Protein AF-A0A8T5B180-F1 (afdb_monomer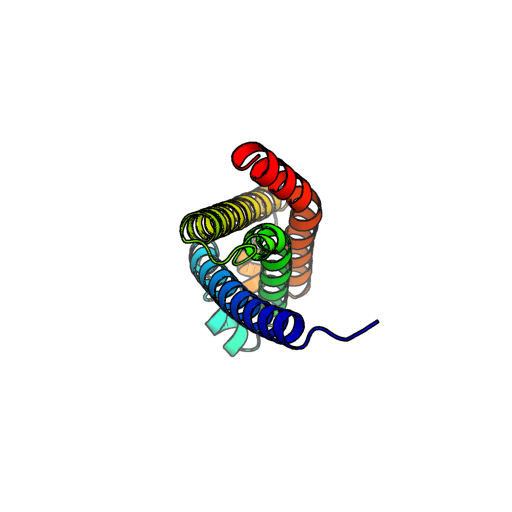)

pLDDT: mean 90.75, std 5.98, range [61.5, 98.25]

Foldseek 3Di:
DDDDVVVVVLVVVLVVVLVVLLVVLLVVLVVLVCVVLPPDPLVVCVVVVLVLSVLLSVLLSLLLSLQLVLLSVQAPPDPDPVSNVLSVVLNVLSSVVSNVLLSVQVVVVCVVPVVDPLSVCSSVSNNVSSNVNSVSSNVSSVVCNVVSNVVSVVVPD

Secondary structure (DSSP, 8-state):
----HHHHHHHHHHHHHHHHHHHHHHHHHHHHHHHHSSS--HHHHHHTT-HHHHHHHHHHHHHHHHHHHHHHHTTTSS-SHHHHHHHHHHHHHHHHHHHHHHHHHHHHHHHH-TTS-HHHHHHTT-HHHHHHHHHHHHHHHHHHHHHHHHHHHHH--

Radius of gyration: 18.17 Å; Cα contacts (8 Å, |Δi|>4): 159; chains: 1; bounding box: 39×32×64 Å

Structure (mmCIF, N/CA/C/O backbone):
data_AF-A0A8T5B180-F1
#
_entry.id   AF-A0A8T5B180-F1
#
loop_
_atom_site.group_PDB
_atom_site.id
_atom_site.type_symbol
_atom_site.label_atom_id
_atom_site.label_alt_id
_atom_site.label_comp_id
_atom_site.label_asym_id
_atom_site.label_entity_id
_atom_site.label_seq_id
_atom_site.pdbx_PDB_ins_code
_atom_site.Cartn_x
_atom_site.Cartn_y
_atom_site.Cartn_z
_atom_site.occupancy
_atom_site.B_iso_or_equiv
_atom_site.auth_seq_id
_atom_site.auth_comp_id
_atom_site.auth_asym_id
_atom_site.auth_atom_id
_atom_site.pdbx_PDB_model_num
ATOM 1 N N . MET A 1 1 ? -1.491 4.589 -40.288 1.00 61.50 1 MET A N 1
ATOM 2 C CA . MET A 1 1 ? -0.601 4.442 -39.117 1.00 61.50 1 MET A CA 1
ATOM 3 C C . MET A 1 1 ? -0.318 2.953 -38.971 1.00 61.50 1 MET A C 1
ATOM 5 O O . MET A 1 1 ? -1.248 2.214 -38.682 1.00 61.50 1 MET A O 1
ATOM 9 N N . ALA A 1 2 ? 0.879 2.482 -39.327 1.00 70.69 2 ALA A N 1
ATOM 10 C CA . ALA A 1 2 ? 1.189 1.054 -39.236 1.00 70.69 2 ALA A CA 1
ATOM 11 C C . ALA A 1 2 ? 1.343 0.667 -37.760 1.00 70.69 2 ALA A C 1
ATOM 13 O O . ALA A 1 2 ? 2.095 1.305 -37.024 1.00 70.69 2 ALA A O 1
ATOM 14 N N . VAL A 1 3 ? 0.601 -0.347 -37.324 1.00 75.38 3 VAL A N 1
ATOM 15 C CA . VAL A 1 3 ? 0.683 -0.866 -35.960 1.00 75.38 3 VAL A CA 1
ATOM 16 C C . VAL A 1 3 ? 2.033 -1.559 -35.779 1.00 75.38 3 VAL A C 1
ATOM 18 O O . VAL A 1 3 ? 2.343 -2.518 -36.484 1.00 75.38 3 VAL A O 1
ATOM 21 N N . ASN A 1 4 ? 2.845 -1.085 -34.833 1.00 89.75 4 ASN A N 1
ATOM 22 C CA . ASN A 1 4 ? 4.127 -1.710 -34.525 1.00 89.75 4 ASN A CA 1
ATOM 23 C C . ASN A 1 4 ? 3.913 -2.895 -33.570 1.00 89.75 4 ASN A C 1
ATOM 25 O O . ASN A 1 4 ? 3.872 -2.737 -32.349 1.00 89.75 4 ASN A O 1
ATOM 29 N N . VAL A 1 5 ? 3.771 -4.087 -34.150 1.00 89.75 5 VAL A N 1
ATOM 30 C CA . VAL A 1 5 ? 3.530 -5.350 -33.433 1.00 89.75 5 VAL A CA 1
ATOM 31 C C . VAL A 1 5 ? 4.598 -5.623 -32.364 1.00 89.75 5 VAL A C 1
ATOM 33 O O . VAL A 1 5 ? 4.272 -6.134 -31.295 1.00 89.75 5 VAL A O 1
ATOM 36 N N . ALA A 1 6 ? 5.853 -5.220 -32.592 1.00 87.06 6 ALA A N 1
ATOM 37 C CA . ALA A 1 6 ? 6.931 -5.402 -31.620 1.00 87.06 6 ALA A CA 1
ATOM 38 C C . ALA A 1 6 ? 6.752 -4.518 -30.374 1.00 87.06 6 ALA A C 1
ATOM 40 O O . ALA A 1 6 ? 6.945 -4.988 -29.253 1.00 87.06 6 ALA A O 1
ATOM 41 N N . LEU A 1 7 ? 6.323 -3.260 -30.544 1.00 87.62 7 LEU A N 1
ATOM 42 C CA . LEU A 1 7 ? 6.026 -2.371 -29.413 1.00 87.62 7 LEU A CA 1
ATOM 43 C C . LEU A 1 7 ? 4.824 -2.861 -28.601 1.00 87.62 7 LEU A C 1
ATOM 45 O O . LEU A 1 7 ? 4.846 -2.787 -27.374 1.00 87.62 7 LEU A O 1
ATOM 49 N N . ILE A 1 8 ? 3.807 -3.407 -29.273 1.00 89.50 8 ILE A N 1
ATOM 50 C CA . ILE A 1 8 ? 2.666 -4.038 -28.600 1.00 89.50 8 ILE A CA 1
ATOM 51 C C . ILE A 1 8 ? 3.134 -5.240 -27.779 1.00 89.50 8 ILE A C 1
ATOM 53 O O . ILE A 1 8 ? 2.811 -5.328 -26.597 1.00 89.50 8 ILE A O 1
ATOM 57 N N . GLY A 1 9 ? 3.939 -6.130 -28.369 1.00 90.25 9 GLY A N 1
ATOM 58 C CA . GLY A 1 9 ? 4.500 -7.280 -27.657 1.00 90.25 9 GLY A CA 1
ATOM 59 C C . GLY A 1 9 ? 5.280 -6.864 -26.408 1.00 90.25 9 GLY A C 1
ATOM 60 O O . GLY A 1 9 ? 5.073 -7.419 -25.330 1.00 90.25 9 GLY A O 1
ATOM 61 N N . LEU A 1 10 ? 6.106 -5.820 -26.516 1.00 89.06 10 LEU A N 1
ATOM 62 C CA . LEU A 1 10 ? 6.856 -5.281 -25.382 1.00 89.06 10 LEU A CA 1
ATOM 63 C C . LEU A 1 10 ? 5.948 -4.719 -24.280 1.00 89.06 10 LEU A C 1
ATOM 65 O O . LEU A 1 10 ? 6.221 -4.917 -23.096 1.00 89.06 10 LEU A O 1
ATOM 69 N N . ALA A 1 11 ? 4.868 -4.031 -24.658 1.00 89.25 11 ALA A N 1
ATOM 70 C CA . ALA A 1 11 ? 3.890 -3.501 -23.714 1.00 89.25 11 ALA A CA 1
ATOM 71 C C . ALA A 1 11 ? 3.177 -4.624 -22.942 1.00 89.25 11 ALA A C 1
ATOM 73 O O . ALA A 1 11 ? 3.019 -4.512 -21.727 1.00 89.25 11 ALA A O 1
ATOM 74 N N . PHE A 1 12 ? 2.827 -5.732 -23.605 1.00 91.94 12 PHE A N 1
ATOM 75 C CA . PHE A 1 12 ? 2.262 -6.909 -22.935 1.00 91.94 12 PHE A CA 1
ATOM 76 C C . PHE A 1 12 ? 3.233 -7.527 -21.927 1.00 91.94 12 PHE A C 1
ATOM 78 O O . PHE A 1 12 ? 2.838 -7.819 -20.800 1.00 91.94 12 PHE A O 1
ATOM 85 N N . VAL A 1 13 ? 4.509 -7.679 -22.293 1.00 91.50 13 VAL A N 1
ATOM 86 C CA . VAL A 1 13 ? 5.526 -8.204 -21.368 1.00 91.50 13 VAL A CA 1
ATOM 87 C C . VAL A 1 13 ? 5.667 -7.293 -20.146 1.00 91.50 13 VAL A C 1
ATOM 89 O O . VAL A 1 13 ? 5.668 -7.776 -19.015 1.00 91.50 13 VAL A O 1
ATOM 92 N N . ARG A 1 14 ? 5.723 -5.971 -20.351 1.00 90.31 14 ARG A N 1
ATOM 93 C CA . ARG A 1 14 ? 5.780 -4.990 -19.255 1.00 90.31 14 ARG A CA 1
ATOM 94 C C . ARG A 1 14 ? 4.562 -5.064 -18.344 1.00 90.31 14 ARG A C 1
ATOM 96 O O . ARG A 1 14 ? 4.725 -5.021 -17.131 1.00 90.31 14 ARG A O 1
ATOM 103 N N . LEU A 1 15 ? 3.365 -5.208 -18.910 1.00 90.75 15 LEU A N 1
ATOM 104 C CA . LEU A 1 15 ? 2.131 -5.349 -18.140 1.00 90.75 15 LEU A CA 1
ATOM 105 C C . LEU A 1 15 ? 2.168 -6.596 -17.249 1.00 90.75 15 LEU A C 1
ATOM 107 O O . LEU A 1 15 ? 1.875 -6.502 -16.061 1.00 90.75 15 LEU A O 1
ATOM 111 N N . ILE A 1 16 ? 2.573 -7.745 -17.801 1.00 93.50 16 ILE A N 1
ATOM 112 C CA . ILE A 1 16 ? 2.687 -9.000 -17.043 1.00 93.50 16 ILE A CA 1
ATOM 113 C C . ILE A 1 16 ? 3.681 -8.839 -15.891 1.00 93.50 16 ILE A C 1
ATOM 115 O O . ILE A 1 16 ? 3.365 -9.187 -14.756 1.00 93.50 16 ILE A O 1
ATOM 119 N N . LEU A 1 17 ? 4.858 -8.266 -16.159 1.00 91.69 17 LEU A N 1
ATOM 120 C CA . LEU A 1 17 ? 5.855 -8.005 -15.120 1.00 91.69 17 LEU A CA 1
ATOM 121 C C . LEU A 1 17 ? 5.310 -7.051 -14.051 1.00 91.69 17 LEU A C 1
ATOM 123 O O . LEU A 1 17 ? 5.440 -7.333 -12.863 1.00 91.69 17 LEU A O 1
ATOM 127 N N . GLY A 1 18 ? 4.640 -5.970 -14.454 1.00 90.94 18 GLY A N 1
ATOM 128 C CA . GLY A 1 18 ? 3.998 -5.031 -13.537 1.00 90.94 18 GLY A CA 1
ATOM 129 C C . GLY A 1 18 ? 2.988 -5.710 -12.611 1.00 90.94 18 GLY A C 1
ATOM 130 O O . GLY A 1 18 ? 3.012 -5.469 -11.407 1.00 90.94 18 GLY A O 1
ATOM 131 N N . ILE A 1 19 ? 2.161 -6.619 -13.140 1.00 92.00 19 ILE A N 1
ATOM 132 C CA . ILE A 1 19 ? 1.217 -7.418 -12.342 1.00 92.00 19 ILE A CA 1
ATOM 133 C C . ILE A 1 19 ? 1.966 -8.302 -11.337 1.00 92.00 19 ILE A C 1
ATOM 135 O O . ILE A 1 19 ? 1.612 -8.316 -10.160 1.00 92.00 19 ILE A O 1
ATOM 139 N N . VAL A 1 20 ? 3.017 -9.007 -11.770 1.00 94.56 20 VAL A N 1
ATOM 140 C CA . VAL A 1 20 ? 3.820 -9.873 -10.888 1.00 94.56 20 VAL A CA 1
ATOM 141 C C . VAL A 1 20 ? 4.410 -9.072 -9.725 1.00 94.56 20 VAL A C 1
ATOM 143 O O . VAL A 1 20 ? 4.279 -9.480 -8.570 1.00 94.56 20 VAL A O 1
ATOM 146 N N . PHE A 1 21 ? 5.004 -7.908 -10.002 1.00 93.81 21 PHE A N 1
ATOM 147 C CA . PHE A 1 21 ? 5.583 -7.064 -8.957 1.00 93.81 21 PHE A CA 1
ATOM 148 C C . PHE A 1 21 ? 4.529 -6.400 -8.072 1.00 93.81 21 PHE A C 1
ATOM 150 O O . PHE A 1 21 ? 4.758 -6.290 -6.871 1.00 93.81 21 PHE A O 1
ATOM 157 N N . ALA A 1 22 ? 3.362 -6.032 -8.609 1.00 92.44 22 ALA A N 1
ATOM 158 C CA . ALA A 1 22 ? 2.244 -5.537 -7.808 1.00 92.44 22 ALA A CA 1
ATOM 159 C C . ALA A 1 22 ? 1.757 -6.590 -6.805 1.00 92.44 22 ALA A C 1
ATOM 161 O O . ALA A 1 22 ? 1.618 -6.298 -5.619 1.00 92.44 22 ALA A O 1
ATOM 162 N N . VAL A 1 23 ? 1.551 -7.830 -7.256 1.00 94.56 23 VAL A N 1
ATOM 163 C CA . VAL A 1 23 ? 1.120 -8.935 -6.387 1.00 94.56 23 VAL A CA 1
ATOM 164 C C . VAL A 1 23 ? 2.183 -9.244 -5.332 1.00 94.56 23 VAL A C 1
ATOM 166 O O . VAL A 1 23 ? 1.853 -9.373 -4.153 1.00 94.56 23 VAL A O 1
ATOM 169 N N . ALA A 1 24 ? 3.460 -9.299 -5.721 1.00 94.31 24 ALA A N 1
ATOM 170 C CA . ALA A 1 24 ? 4.561 -9.510 -4.784 1.00 94.31 24 ALA A CA 1
ATOM 171 C C . ALA A 1 24 ? 4.632 -8.398 -3.724 1.00 94.31 24 ALA A C 1
ATOM 173 O O . ALA A 1 24 ? 4.770 -8.674 -2.533 1.00 94.31 24 ALA A O 1
ATOM 174 N N . ALA A 1 25 ? 4.480 -7.143 -4.142 1.00 93.12 25 ALA A N 1
ATOM 175 C CA . ALA A 1 25 ? 4.471 -5.982 -3.266 1.00 93.12 25 ALA A CA 1
ATOM 176 C C . ALA A 1 25 ? 3.297 -6.011 -2.271 1.00 93.12 25 ALA A C 1
ATOM 178 O O . ALA A 1 25 ? 3.502 -5.786 -1.079 1.00 93.12 25 ALA A O 1
ATOM 179 N N . LEU A 1 26 ? 2.086 -6.354 -2.725 1.00 93.56 26 LEU A N 1
ATOM 180 C CA . LEU A 1 26 ? 0.918 -6.512 -1.851 1.00 93.56 26 LEU A CA 1
ATOM 181 C C . LEU A 1 26 ? 1.092 -7.665 -0.856 1.00 93.56 26 LEU A C 1
ATOM 183 O O . LEU A 1 26 ? 0.725 -7.526 0.311 1.00 93.56 26 LEU A O 1
ATOM 187 N N . TYR A 1 27 ? 1.703 -8.774 -1.279 1.00 92.50 27 TYR A N 1
ATOM 188 C CA . TYR A 1 27 ? 2.028 -9.883 -0.385 1.00 92.50 27 TYR A CA 1
ATOM 189 C C . TYR A 1 27 ? 3.017 -9.456 0.707 1.00 92.50 27 TYR A C 1
ATOM 191 O O . TYR A 1 27 ? 2.765 -9.685 1.892 1.00 92.50 27 TYR A O 1
ATOM 199 N N . ILE A 1 28 ? 4.101 -8.765 0.334 1.00 91.81 28 ILE A N 1
ATOM 200 C CA . ILE A 1 28 ? 5.073 -8.216 1.289 1.00 91.81 28 ILE A CA 1
ATOM 201 C C . ILE A 1 28 ? 4.374 -7.265 2.263 1.00 91.81 28 ILE A C 1
ATOM 203 O O . ILE A 1 28 ? 4.535 -7.406 3.475 1.00 91.81 28 ILE A O 1
ATOM 207 N N . ALA A 1 29 ? 3.550 -6.347 1.755 1.00 88.56 29 ALA A N 1
ATOM 208 C CA . ALA A 1 29 ? 2.807 -5.411 2.588 1.00 88.56 29 ALA A CA 1
ATOM 209 C C . ALA A 1 29 ? 1.879 -6.128 3.579 1.00 88.56 29 ALA A C 1
ATOM 211 O O . ALA A 1 29 ? 1.860 -5.769 4.754 1.00 88.56 29 ALA A O 1
ATOM 212 N N . SER A 1 30 ? 1.186 -7.190 3.148 1.00 88.44 30 SER A N 1
ATOM 213 C CA . SER A 1 30 ? 0.349 -8.012 4.033 1.00 88.44 30 SER A CA 1
ATOM 214 C C . SER A 1 30 ? 1.154 -8.671 5.160 1.00 88.44 30 SER A C 1
ATOM 216 O O . SER A 1 30 ? 0.720 -8.684 6.309 1.00 88.44 30 SER A O 1
ATOM 218 N N . SER A 1 31 ? 2.360 -9.165 4.861 1.00 86.62 31 SER A N 1
ATOM 219 C CA . SER A 1 31 ? 3.213 -9.838 5.843 1.00 86.62 31 SER A CA 1
ATOM 220 C C . SER A 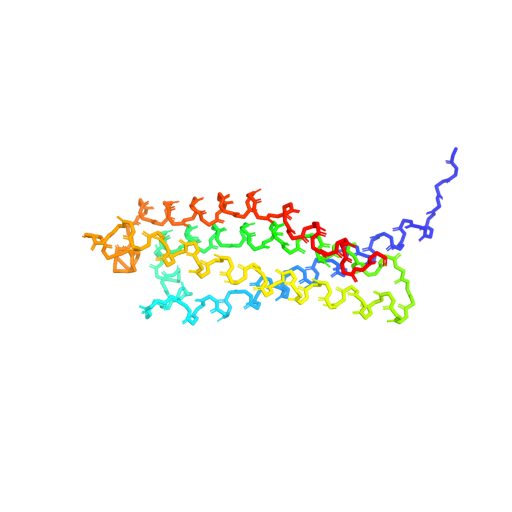1 31 ? 3.783 -8.860 6.868 1.00 86.62 31 SER A C 1
ATOM 222 O O . SER A 1 31 ? 3.851 -9.172 8.058 1.00 86.62 31 SER A O 1
ATOM 224 N N . VAL A 1 32 ? 4.167 -7.660 6.426 1.00 83.94 32 VAL A N 1
ATOM 225 C CA . VAL A 1 32 ? 4.625 -6.608 7.337 1.00 83.94 32 VAL A CA 1
ATOM 226 C C . VAL A 1 32 ? 3.458 -6.088 8.178 1.00 83.94 32 VAL A C 1
ATOM 228 O O . VAL A 1 32 ? 3.627 -5.906 9.382 1.00 83.94 32 VAL A O 1
ATOM 231 N N . LEU A 1 33 ? 2.271 -5.904 7.590 1.00 79.50 33 LEU A N 1
ATOM 232 C CA . LEU A 1 33 ? 1.084 -5.463 8.323 1.00 79.50 33 LEU A CA 1
ATOM 233 C C . LEU A 1 33 ? 0.678 -6.463 9.409 1.00 79.50 33 LEU A C 1
ATOM 235 O O . LEU A 1 33 ? 0.380 -6.028 10.514 1.00 79.50 33 LEU A O 1
ATOM 239 N N . GLY A 1 34 ? 0.768 -7.770 9.150 1.00 79.38 34 GLY A N 1
ATOM 240 C CA . GLY A 1 34 ? 0.496 -8.802 10.157 1.00 79.38 34 GLY A CA 1
ATOM 241 C C . GLY A 1 34 ? 1.384 -8.707 11.409 1.00 79.38 34 GLY A C 1
ATOM 242 O O . GLY A 1 34 ? 1.054 -9.250 12.457 1.00 79.38 34 GLY A O 1
ATOM 243 N N . ARG A 1 35 ? 2.524 -8.000 11.336 1.00 78.50 35 ARG A N 1
ATOM 244 C CA . ARG A 1 35 ? 3.361 -7.684 12.510 1.00 78.50 35 ARG A CA 1
ATOM 245 C C . ARG A 1 35 ? 2.916 -6.416 13.240 1.00 78.50 35 ARG A C 1
ATOM 247 O O . ARG A 1 35 ? 3.296 -6.211 14.389 1.00 78.50 35 ARG A O 1
ATOM 254 N N . LEU A 1 36 ? 2.170 -5.547 12.563 1.00 72.50 36 LEU A N 1
ATOM 255 C CA . LEU A 1 36 ? 1.617 -4.304 13.102 1.00 72.50 36 LEU A CA 1
ATOM 256 C C . LEU A 1 36 ? 0.229 -4.512 13.717 1.00 72.50 36 LEU A C 1
ATOM 258 O O . LEU A 1 36 ? -0.125 -3.801 14.660 1.00 72.50 36 LEU A O 1
ATOM 262 N N . THR A 1 37 ? -0.549 -5.470 13.209 1.00 74.44 37 THR A N 1
ATOM 263 C CA . THR A 1 37 ? -1.842 -5.845 13.780 1.00 74.44 37 THR A CA 1
ATOM 264 C C . THR A 1 37 ? -1.608 -6.481 15.152 1.00 74.44 37 THR A C 1
ATOM 266 O O . THR A 1 37 ? -0.943 -7.504 15.300 1.00 74.44 37 THR A O 1
ATOM 269 N N . LYS A 1 38 ? -2.080 -5.810 16.213 1.00 74.12 38 LYS A N 1
ATOM 270 C CA . LYS A 1 38 ? -1.753 -6.121 17.619 1.00 74.12 38 LYS A CA 1
ATOM 271 C C . LYS A 1 38 ? -2.407 -7.428 18.091 1.00 74.12 38 LYS A C 1
ATO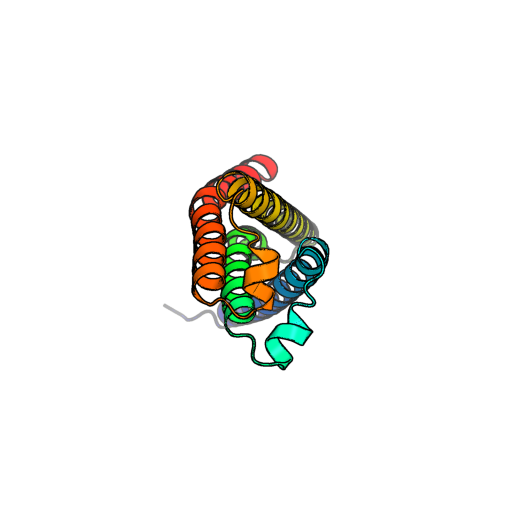M 273 O O . LYS A 1 38 ? -3.372 -7.429 18.853 1.00 74.12 38 LYS A O 1
ATOM 278 N N . GLY A 1 39 ? -1.877 -8.559 17.633 1.00 73.25 39 GLY A N 1
ATOM 279 C CA . GLY A 1 39 ? -2.340 -9.897 17.992 1.00 73.25 39 GLY A CA 1
ATOM 280 C C . GLY A 1 39 ? -3.628 -10.326 17.288 1.00 73.25 39 GLY A C 1
ATOM 281 O O . GLY A 1 39 ? -4.344 -11.161 17.841 1.00 73.25 39 GLY A O 1
ATOM 282 N N . ILE A 1 40 ? -3.957 -9.740 16.131 1.00 83.62 40 ILE A N 1
ATOM 283 C CA . ILE A 1 40 ? -4.968 -10.283 15.212 1.00 83.62 40 ILE A CA 1
ATOM 284 C C . ILE A 1 40 ? -4.238 -11.176 14.210 1.00 83.62 40 ILE A C 1
ATOM 286 O O . ILE A 1 40 ? -3.265 -10.746 13.604 1.00 83.62 40 ILE A O 1
ATOM 290 N N . ASP A 1 41 ? -4.704 -12.411 14.041 1.00 89.62 41 ASP A N 1
ATOM 291 C CA . ASP A 1 41 ? -4.331 -13.208 12.874 1.00 89.62 41 ASP A CA 1
ATOM 292 C C . ASP A 1 41 ? -5.320 -12.877 11.754 1.00 89.62 41 ASP A C 1
ATOM 294 O O . ASP A 1 41 ? -6.434 -13.408 11.717 1.00 89.62 41 ASP A O 1
ATOM 298 N N . ASP A 1 42 ? -4.928 -11.937 10.893 1.00 91.19 42 ASP A N 1
ATOM 299 C CA . ASP A 1 42 ? -5.808 -11.345 9.883 1.00 91.19 42 ASP A CA 1
ATOM 300 C C . ASP A 1 42 ? -6.397 -12.411 8.946 1.00 91.19 42 ASP A C 1
ATOM 302 O O . ASP A 1 42 ? -7.594 -12.409 8.652 1.00 91.19 42 ASP A O 1
ATOM 306 N N . TRP A 1 43 ? -5.575 -13.374 8.521 1.00 91.62 43 TRP A N 1
ATOM 307 C CA . TRP A 1 43 ? -6.004 -14.437 7.614 1.00 91.62 43 TRP A CA 1
ATOM 308 C C . TRP A 1 43 ? -6.882 -15.470 8.316 1.00 91.62 43 TRP A C 1
ATOM 310 O O . TRP A 1 43 ? -7.861 -15.932 7.726 1.00 91.62 43 TRP A O 1
ATOM 320 N N . ALA A 1 44 ? -6.592 -15.805 9.576 1.00 93.44 44 ALA A N 1
ATOM 321 C CA . ALA A 1 44 ? -7.444 -16.709 10.341 1.00 93.44 44 ALA A CA 1
ATOM 322 C C . ALA A 1 44 ? -8.808 -16.080 10.675 1.00 93.44 44 ALA A C 1
ATOM 324 O O . ALA A 1 44 ? -9.820 -16.780 10.649 1.00 93.44 44 ALA A O 1
ATOM 325 N N . GLU A 1 45 ? -8.861 -14.778 10.968 1.00 94.88 45 GLU A N 1
ATOM 326 C CA . GLU A 1 45 ? -10.115 -14.035 11.158 1.00 94.88 45 GLU A CA 1
ATOM 327 C C . GLU A 1 45 ? -10.958 -14.014 9.878 1.00 94.88 45 GLU A C 1
ATOM 329 O O . GLU A 1 45 ? -12.144 -14.350 9.912 1.00 94.88 45 GLU A O 1
ATOM 334 N N . ILE A 1 46 ? -10.347 -13.701 8.730 1.00 95.69 46 ILE A N 1
ATOM 335 C CA . ILE A 1 46 ? -11.034 -13.739 7.430 1.00 95.69 46 ILE A CA 1
ATOM 336 C C . ILE A 1 46 ? -11.550 -15.154 7.137 1.00 95.69 46 ILE A C 1
ATOM 338 O O . ILE A 1 46 ? -12.701 -15.314 6.734 1.00 95.69 46 ILE A O 1
ATOM 342 N N . GLY A 1 47 ? -10.746 -16.189 7.407 1.00 96.19 47 GLY A N 1
ATOM 343 C CA . GLY A 1 47 ? -11.145 -17.592 7.254 1.00 96.19 47 GLY A CA 1
ATOM 344 C C . GLY A 1 47 ? -12.320 -18.011 8.149 1.00 96.19 47 GLY A C 1
ATOM 345 O O . GLY A 1 47 ? -13.083 -18.898 7.775 1.00 96.19 47 GLY A O 1
ATOM 346 N N . ARG A 1 48 ? -12.512 -17.348 9.299 1.00 96.44 48 ARG A N 1
ATOM 347 C CA . ARG A 1 48 ? -13.679 -17.52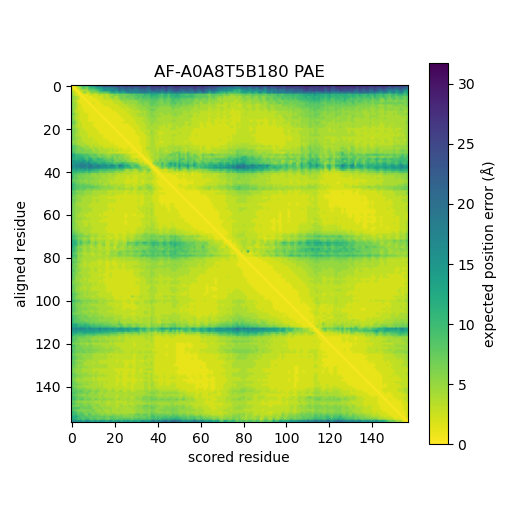3 10.185 1.00 96.44 48 ARG A CA 1
ATOM 348 C C . ARG A 1 48 ? -14.902 -16.693 9.776 1.00 96.44 48 ARG A C 1
ATOM 350 O O . ARG A 1 48 ? -15.927 -16.769 10.446 1.00 96.44 48 ARG A O 1
ATOM 357 N N . GLY A 1 49 ? -14.818 -15.918 8.696 1.00 96.88 49 GLY A N 1
ATOM 358 C CA . GLY A 1 49 ? -15.913 -15.076 8.214 1.00 96.88 49 GLY A CA 1
ATOM 359 C C . GLY A 1 49 ? -15.979 -13.694 8.869 1.00 96.88 49 GLY A C 1
ATOM 360 O O . GLY A 1 49 ? -17.023 -13.046 8.817 1.00 96.88 49 GLY A O 1
ATOM 361 N N . ASN A 1 50 ? -14.891 -13.215 9.477 1.00 97.94 50 ASN A N 1
ATOM 362 C CA . ASN A 1 50 ? -14.843 -11.869 10.039 1.00 97.94 50 ASN A CA 1
ATOM 363 C C . ASN A 1 50 ? -14.801 -10.805 8.923 1.00 97.94 50 ASN A C 1
ATOM 365 O O . ASN A 1 50 ? -13.747 -10.454 8.386 1.00 97.94 50 ASN A O 1
ATOM 369 N N . ILE A 1 51 ? -15.977 -10.268 8.592 1.00 98.12 51 ILE A N 1
ATOM 370 C CA . ILE A 1 51 ? -16.162 -9.254 7.544 1.00 98.12 51 ILE A CA 1
ATOM 371 C C . ILE A 1 51 ? -15.419 -7.953 7.881 1.00 98.12 51 ILE A C 1
ATOM 373 O O . ILE A 1 51 ? -14.903 -7.289 6.983 1.00 98.12 51 ILE A O 1
ATOM 377 N N . ALA A 1 52 ? -15.332 -7.585 9.161 1.00 97.75 52 ALA A N 1
ATOM 378 C CA . ALA A 1 52 ? -14.675 -6.351 9.581 1.00 97.75 52 ALA A CA 1
ATOM 379 C C . ALA A 1 52 ? -13.176 -6.363 9.253 1.00 97.75 52 ALA A C 1
ATOM 381 O O . ALA A 1 52 ? -12.665 -5.408 8.666 1.00 97.75 52 ALA A O 1
ATOM 382 N N . VAL A 1 53 ? -12.496 -7.474 9.559 1.00 96.19 53 VAL A N 1
ATOM 383 C CA . VAL A 1 53 ? -11.079 -7.673 9.218 1.00 96.19 53 VAL A CA 1
ATOM 384 C C . VAL A 1 53 ? -10.886 -7.726 7.702 1.00 96.19 53 VAL A C 1
ATOM 386 O O . VAL A 1 53 ? -9.954 -7.110 7.188 1.00 96.19 53 VAL A O 1
ATOM 389 N N . ALA A 1 54 ? -11.795 -8.374 6.964 1.00 97.06 54 ALA A N 1
ATOM 390 C CA . ALA A 1 54 ? -11.737 -8.410 5.502 1.00 97.06 54 ALA A CA 1
ATOM 391 C C . ALA A 1 54 ? -11.824 -7.006 4.874 1.00 97.06 54 ALA A C 1
ATOM 393 O O . ALA A 1 54 ? -11.036 -6.676 3.987 1.00 97.06 54 ALA A O 1
ATOM 394 N N . ILE A 1 55 ? -12.742 -6.158 5.353 1.00 98.00 55 ILE A N 1
ATOM 395 C CA . ILE A 1 55 ? -12.884 -4.771 4.884 1.00 98.00 55 ILE A CA 1
ATOM 396 C C . ILE A 1 55 ? -11.627 -3.961 5.204 1.00 98.00 55 ILE A C 1
ATOM 398 O O . ILE A 1 55 ? -11.108 -3.266 4.329 1.00 98.00 55 ILE A O 1
ATOM 402 N N . PHE A 1 56 ? -11.113 -4.076 6.430 1.00 95.88 56 PHE A N 1
ATOM 403 C CA . PHE A 1 56 ? -9.882 -3.405 6.838 1.00 95.88 56 PHE A CA 1
ATOM 404 C C . PHE A 1 56 ? -8.698 -3.787 5.934 1.00 95.88 56 PHE A C 1
ATOM 406 O O . PHE A 1 56 ? -8.046 -2.907 5.368 1.00 95.88 56 PHE A O 1
ATOM 413 N N . MET A 1 57 ? -8.476 -5.088 5.722 1.00 94.94 57 MET A N 1
ATOM 414 C CA . MET A 1 57 ? -7.424 -5.603 4.838 1.00 94.94 57 MET A CA 1
ATOM 415 C C . MET A 1 57 ? -7.601 -5.130 3.392 1.00 94.94 57 MET A C 1
ATOM 417 O O . MET A 1 57 ? -6.631 -4.723 2.751 1.00 94.94 57 MET A O 1
ATOM 421 N N . GLY A 1 58 ? -8.840 -5.098 2.893 1.00 96.25 58 GLY A N 1
ATOM 422 C CA . GLY A 1 58 ? -9.158 -4.529 1.584 1.00 96.25 58 GLY A CA 1
ATOM 423 C C . GLY A 1 58 ? -8.742 -3.060 1.469 1.00 96.25 58 GLY A C 1
ATOM 424 O O . GLY A 1 58 ? -8.119 -2.670 0.481 1.00 96.25 58 GLY A O 1
ATOM 425 N N . GLY A 1 59 ? -9.003 -2.256 2.504 1.00 96.50 59 GLY A N 1
A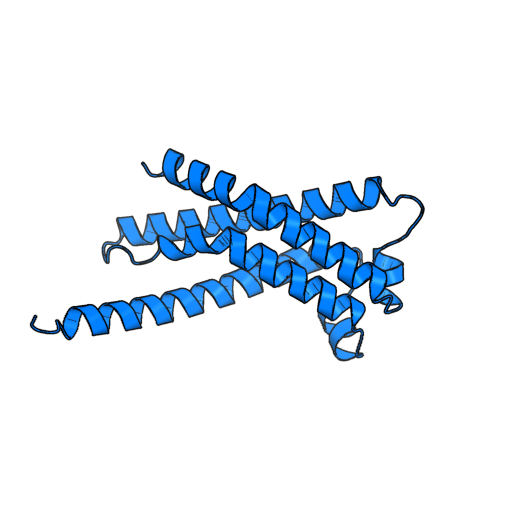TOM 426 C CA . GLY A 1 59 ? -8.568 -0.860 2.551 1.00 96.50 59 GLY A CA 1
ATOM 427 C C . GLY A 1 59 ? -7.051 -0.697 2.544 1.00 96.50 59 GLY A C 1
ATOM 428 O O . GLY A 1 59 ? -6.523 0.165 1.836 1.00 96.50 59 GLY A O 1
ATOM 429 N N . ILE A 1 60 ? -6.334 -1.565 3.260 1.00 94.69 60 ILE A N 1
ATOM 430 C CA . ILE A 1 60 ? -4.870 -1.581 3.233 1.00 94.69 60 ILE A CA 1
ATOM 431 C C . ILE A 1 60 ? -4.359 -1.907 1.832 1.00 94.69 60 ILE A C 1
ATOM 433 O O . ILE A 1 60 ? -3.473 -1.206 1.350 1.00 94.69 60 ILE A O 1
ATOM 437 N N . PHE A 1 61 ? -4.915 -2.912 1.152 1.00 95.62 61 PHE A N 1
ATOM 438 C CA . PHE A 1 61 ? -4.482 -3.260 -0.203 1.00 95.62 61 PHE A CA 1
ATOM 439 C C . PHE A 1 61 ? -4.724 -2.136 -1.203 1.00 95.62 61 PHE A C 1
ATOM 441 O O . PHE A 1 61 ? -3.827 -1.835 -1.986 1.00 95.62 61 PHE A O 1
ATOM 448 N N . ILE A 1 62 ? -5.879 -1.469 -1.142 1.00 96.31 62 ILE A N 1
ATOM 449 C CA . ILE A 1 62 ? -6.167 -0.301 -1.986 1.00 96.31 62 ILE A CA 1
ATOM 450 C C . ILE A 1 62 ? -5.145 0.811 -1.725 1.00 96.31 62 ILE A C 1
ATOM 452 O O . ILE A 1 62 ? -4.580 1.383 -2.659 1.00 96.31 62 ILE A O 1
ATOM 456 N N . SER A 1 63 ? -4.877 1.098 -0.454 1.00 95.94 63 SER A N 1
ATOM 457 C CA . SER A 1 63 ? -3.932 2.136 -0.049 1.00 95.94 63 SER A CA 1
ATOM 458 C C . SER A 1 63 ? -2.499 1.820 -0.497 1.00 95.94 63 SER A C 1
ATOM 460 O O . SER A 1 63 ? -1.866 2.635 -1.167 1.00 95.94 63 SER A O 1
ATOM 462 N N . VAL A 1 64 ? -2.010 0.605 -0.232 1.00 95.06 64 VAL A N 1
ATOM 463 C CA . VAL A 1 64 ? -0.673 0.164 -0.651 1.00 95.06 64 VAL A CA 1
ATOM 464 C C . VAL A 1 64 ? -0.558 0.183 -2.170 1.00 95.06 64 VAL A C 1
ATOM 466 O O . VAL A 1 64 ? 0.396 0.764 -2.676 1.00 95.06 64 VAL A O 1
ATOM 469 N N . ALA A 1 65 ? -1.532 -0.377 -2.899 1.00 95.00 65 ALA A N 1
ATOM 470 C CA . ALA A 1 65 ? -1.545 -0.375 -4.362 1.00 95.00 65 ALA A CA 1
ATOM 471 C C . ALA A 1 65 ? -1.436 1.047 -4.931 1.00 95.00 65 ALA A C 1
ATOM 473 O O . ALA A 1 65 ? -0.668 1.281 -5.862 1.00 95.00 65 ALA A O 1
ATOM 474 N N . THR A 1 66 ? -2.153 2.000 -4.330 1.00 94.94 66 THR A N 1
ATOM 475 C CA . THR A 1 66 ? -2.118 3.413 -4.731 1.00 94.94 66 THR A CA 1
ATOM 476 C C . THR A 1 66 ? -0.720 4.008 -4.564 1.00 94.94 66 THR A C 1
ATOM 478 O O . THR A 1 66 ? -0.238 4.712 -5.446 1.00 94.94 66 THR A O 1
ATOM 481 N N . ILE A 1 67 ? -0.039 3.702 -3.460 1.00 94.06 67 ILE A N 1
ATOM 482 C CA . ILE A 1 67 ? 1.263 4.300 -3.131 1.00 94.06 67 ILE A CA 1
ATOM 483 C C . ILE A 1 67 ? 2.411 3.660 -3.907 1.00 94.06 67 ILE A C 1
ATOM 485 O O . ILE A 1 67 ? 3.369 4.344 -4.260 1.00 94.06 67 ILE A O 1
ATOM 489 N N . ILE A 1 68 ? 2.339 2.356 -4.177 1.00 93.81 68 ILE A N 1
ATOM 490 C CA . ILE A 1 68 ? 3.397 1.651 -4.909 1.00 93.81 68 ILE A CA 1
ATOM 491 C C . ILE A 1 68 ? 3.276 1.809 -6.423 1.00 93.81 68 ILE A C 1
ATOM 493 O O . ILE A 1 68 ? 4.246 1.536 -7.127 1.00 93.81 68 ILE A O 1
ATOM 497 N N . ALA A 1 69 ? 2.116 2.234 -6.937 1.00 91.69 69 ALA A N 1
ATOM 498 C CA . ALA A 1 69 ? 1.880 2.359 -8.373 1.00 91.69 69 ALA A CA 1
ATOM 499 C C . ALA A 1 69 ? 2.956 3.202 -9.093 1.00 91.69 69 ALA A C 1
ATOM 501 O O . ALA A 1 69 ? 3.481 2.716 -10.100 1.00 91.69 69 ALA A O 1
ATOM 502 N N . PRO A 1 70 ? 3.394 4.371 -8.573 1.00 87.69 70 PRO A N 1
ATOM 503 C CA . PRO A 1 70 ? 4.523 5.105 -9.144 1.00 87.69 70 PRO A CA 1
ATOM 504 C C . PRO A 1 70 ? 5.822 4.286 -9.174 1.00 87.69 70 PRO A C 1
ATOM 506 O O . PRO A 1 70 ? 6.507 4.263 -10.195 1.00 87.69 70 PRO A O 1
ATOM 509 N N . GLY A 1 71 ? 6.129 3.544 -8.103 1.00 86.06 71 GLY A N 1
ATOM 510 C CA . GLY A 1 71 ? 7.313 2.679 -8.027 1.00 86.06 71 GLY A CA 1
ATOM 511 C C . GLY A 1 71 ? 7.293 1.518 -9.028 1.00 86.06 71 GLY A C 1
ATOM 512 O O . GLY A 1 71 ? 8.334 1.146 -9.562 1.00 86.06 71 GLY A O 1
ATOM 513 N N . ILE A 1 72 ? 6.113 0.977 -9.344 1.00 88.94 72 ILE A N 1
ATOM 514 C CA . ILE A 1 72 ? 5.953 -0.061 -10.375 1.00 88.94 72 ILE A CA 1
ATOM 515 C C . ILE A 1 72 ? 6.027 0.544 -11.778 1.00 88.94 72 ILE A C 1
ATOM 517 O O . ILE A 1 72 ? 6.591 -0.072 -12.677 1.00 88.94 72 ILE A O 1
ATOM 521 N N . SER A 1 73 ? 5.502 1.755 -11.977 1.00 83.69 73 SER A N 1
ATOM 522 C CA . SER A 1 73 ? 5.488 2.410 -13.291 1.00 83.69 73 SER A CA 1
ATOM 523 C C . SER A 1 73 ? 6.891 2.673 -13.859 1.00 83.69 73 SER A C 1
ATOM 525 O O . SER A 1 73 ? 7.069 2.672 -15.076 1.00 83.69 73 SER A O 1
ATOM 527 N N . GLY A 1 74 ? 7.895 2.837 -12.988 1.00 79.25 74 GLY A N 1
ATOM 528 C CA . GLY A 1 74 ? 9.301 2.989 -13.372 1.00 79.25 74 GLY A CA 1
ATOM 529 C C . GLY A 1 74 ? 9.988 1.689 -13.813 1.00 79.25 74 GLY A C 1
ATOM 530 O O . GLY A 1 74 ? 10.978 1.738 -14.553 1.00 79.25 74 GLY A O 1
ATOM 531 N N . LEU A 1 75 ? 9.464 0.520 -13.419 1.00 85.31 75 LEU A N 1
ATOM 532 C CA . LEU A 1 75 ? 10.053 -0.780 -13.748 1.00 85.31 75 LEU A CA 1
ATOM 533 C C . LEU A 1 75 ? 9.954 -1.085 -15.248 1.00 85.31 75 LEU A C 1
ATOM 535 O O . LEU A 1 75 ? 8.922 -0.900 -15.888 1.00 85.31 75 LEU A O 1
ATOM 539 N N . PHE A 1 76 ? 11.049 -1.600 -15.813 1.00 86.69 76 PHE A N 1
ATOM 540 C CA . PHE A 1 76 ? 11.154 -2.015 -17.221 1.00 86.69 76 PHE A CA 1
ATOM 541 C C . PHE A 1 76 ? 10.855 -0.914 -18.252 1.00 86.69 76 PHE A C 1
ATOM 543 O O . PHE A 1 76 ? 10.686 -1.217 -19.438 1.00 86.69 76 PHE A O 1
ATOM 550 N N . THR A 1 77 ? 10.845 0.362 -17.844 1.00 83.56 77 THR A N 1
ATOM 551 C CA . THR A 1 77 ? 10.766 1.528 -18.748 1.00 83.56 77 THR A CA 1
ATOM 552 C C . THR A 1 77 ? 11.866 1.488 -19.806 1.00 83.56 77 THR A C 1
ATOM 554 O O . THR A 1 77 ? 11.617 1.779 -20.980 1.00 83.56 77 THR A O 1
ATOM 557 N N . ARG A 1 78 ? 13.051 1.013 -19.418 1.00 87.12 78 ARG A N 1
ATOM 558 C CA . ARG A 1 78 ? 14.146 0.617 -20.303 1.00 87.12 78 ARG A CA 1
ATOM 559 C C . ARG A 1 78 ? 14.645 -0.779 -19.922 1.00 87.12 78 ARG A C 1
ATOM 561 O O . ARG A 1 78 ? 14.559 -1.179 -18.765 1.00 87.12 78 ARG A O 1
ATOM 568 N N . TRP A 1 79 ? 15.136 -1.519 -20.914 1.00 88.56 79 TRP A N 1
ATOM 569 C CA . TRP A 1 79 ? 15.617 -2.903 -20.772 1.00 88.56 79 TRP A CA 1
ATOM 570 C C . TRP A 1 79 ? 17.124 -2.985 -20.492 1.00 88.56 79 TRP A C 1
ATOM 572 O O . TRP A 1 79 ? 17.757 -4.002 -20.758 1.00 88.56 79 TRP A O 1
ATOM 582 N N . ASP A 1 80 ? 17.705 -1.903 -19.978 1.00 92.50 80 ASP A N 1
ATOM 583 C CA . ASP A 1 80 ? 19.092 -1.866 -19.535 1.00 92.50 80 ASP A CA 1
ATOM 584 C C . ASP A 1 80 ? 19.191 -2.146 -18.027 1.00 92.50 80 ASP A C 1
ATOM 586 O O . ASP A 1 80 ? 18.285 -1.830 -17.251 1.00 92.50 80 ASP A O 1
ATOM 590 N N . ALA A 1 81 ? 20.296 -2.766 -17.609 1.00 91.50 81 ALA A N 1
ATOM 591 C CA . ALA A 1 81 ? 20.485 -3.212 -16.230 1.00 91.50 81 ALA A CA 1
ATOM 592 C C . ALA A 1 81 ? 20.407 -2.059 -15.213 1.00 91.50 81 ALA A C 1
ATOM 594 O O . ALA A 1 81 ? 19.901 -2.249 -14.105 1.00 91.50 81 ALA A O 1
ATOM 595 N N . LEU A 1 82 ? 20.865 -0.862 -15.593 1.00 90.81 82 LEU A N 1
ATOM 596 C CA . LEU A 1 82 ? 20.826 0.321 -14.737 1.00 90.81 82 LEU A CA 1
ATOM 597 C C . LEU A 1 82 ? 19.376 0.757 -14.484 1.00 90.81 82 LEU A C 1
ATOM 599 O O . LEU A 1 82 ? 18.981 0.916 -13.332 1.00 90.81 82 LEU A O 1
ATOM 603 N N . ALA A 1 83 ? 18.566 0.897 -15.536 1.00 89.88 83 ALA A N 1
ATOM 604 C CA . ALA A 1 83 ? 17.163 1.288 -15.418 1.00 89.88 83 ALA A CA 1
ATOM 605 C C . ALA A 1 83 ? 16.339 0.274 -14.618 1.00 89.88 83 ALA A C 1
ATOM 607 O O . ALA A 1 83 ? 15.524 0.663 -13.784 1.00 89.88 83 ALA A O 1
ATOM 608 N N . ILE A 1 84 ? 16.581 -1.023 -14.830 1.00 90.94 84 ILE A N 1
ATOM 609 C CA . ILE A 1 84 ? 15.932 -2.084 -14.052 1.00 90.94 84 ILE A CA 1
ATOM 610 C C . ILE A 1 84 ? 16.306 -1.957 -12.571 1.00 90.94 84 ILE A C 1
ATOM 612 O O . ILE A 1 84 ? 15.422 -1.962 -11.717 1.00 90.94 84 ILE A O 1
ATOM 616 N N . THR A 1 85 ? 17.594 -1.777 -12.262 1.00 91.19 85 THR A N 1
ATOM 617 C CA . THR A 1 85 ? 18.078 -1.604 -10.881 1.00 91.19 85 THR A CA 1
ATOM 618 C C . THR A 1 85 ? 17.436 -0.389 -10.214 1.00 91.19 85 THR A C 1
ATOM 620 O O . THR A 1 85 ? 16.933 -0.495 -9.097 1.00 91.19 85 THR A O 1
ATOM 623 N N . ILE A 1 86 ? 17.380 0.746 -10.915 1.00 90.31 86 ILE A N 1
ATOM 624 C CA . ILE A 1 86 ? 16.723 1.965 -10.429 1.00 90.31 86 ILE A CA 1
ATOM 625 C C . ILE A 1 86 ? 15.234 1.714 -10.161 1.00 90.31 86 ILE A C 1
ATOM 627 O O . ILE A 1 86 ? 14.747 2.069 -9.091 1.00 90.31 86 ILE A O 1
ATOM 631 N N . GLY A 1 87 ? 14.522 1.052 -11.077 1.00 91.19 87 GLY A N 1
ATOM 632 C CA . GLY A 1 87 ? 13.106 0.721 -10.892 1.00 91.19 87 GLY A CA 1
ATOM 633 C C . GLY A 1 87 ? 12.854 -0.163 -9.664 1.00 91.19 87 GLY A C 1
ATOM 634 O O . GLY A 1 87 ? 11.900 0.062 -8.923 1.00 91.19 87 GLY A O 1
ATOM 635 N N . PHE A 1 88 ? 13.739 -1.123 -9.378 1.00 91.88 88 PHE A N 1
ATOM 636 C CA . PHE A 1 88 ? 13.649 -1.923 -8.151 1.00 91.88 88 PHE A CA 1
ATOM 637 C C . PHE A 1 88 ? 13.855 -1.086 -6.890 1.00 91.88 88 PHE A C 1
ATOM 639 O O . PHE A 1 88 ? 13.109 -1.246 -5.924 1.00 91.88 88 PHE A O 1
ATOM 646 N N . ILE A 1 89 ? 14.828 -0.171 -6.896 1.00 91.69 89 ILE A N 1
ATOM 647 C CA . ILE A 1 89 ? 15.052 0.745 -5.771 1.00 91.69 89 ILE A CA 1
ATOM 648 C C . ILE A 1 89 ? 13.813 1.631 -5.563 1.00 91.69 89 ILE A C 1
ATOM 650 O O . ILE A 1 89 ? 13.363 1.787 -4.430 1.00 91.69 89 ILE A O 1
ATOM 654 N N . GLN A 1 90 ? 13.213 2.150 -6.639 1.00 91.25 90 GLN A N 1
ATOM 655 C CA . GLN A 1 90 ? 11.975 2.936 -6.577 1.00 91.25 90 GLN A CA 1
ATOM 656 C C . GLN A 1 90 ? 10.816 2.144 -5.963 1.00 91.25 90 GLN A C 1
ATOM 658 O O . GLN A 1 90 ? 10.130 2.659 -5.081 1.00 91.25 90 GLN A O 1
ATOM 663 N N . LEU A 1 91 ? 10.623 0.885 -6.373 1.00 92.31 91 LEU A N 1
ATOM 664 C CA . LEU A 1 91 ? 9.603 0.012 -5.791 1.00 92.31 91 LEU A CA 1
ATOM 665 C C . LEU A 1 91 ? 9.837 -0.216 -4.291 1.00 92.31 91 LEU A C 1
ATOM 667 O O . LEU A 1 91 ? 8.894 -0.125 -3.507 1.00 92.31 91 LEU A O 1
ATOM 671 N N . ILE A 1 92 ? 11.082 -0.481 -3.879 1.00 92.25 92 ILE A N 1
ATOM 672 C CA . ILE A 1 92 ? 11.436 -0.686 -2.467 1.00 92.25 92 ILE A CA 1
ATOM 673 C C . ILE A 1 92 ? 11.156 0.577 -1.647 1.00 92.25 92 ILE A C 1
ATOM 675 O O . ILE A 1 92 ? 10.560 0.485 -0.574 1.00 92.25 92 ILE A O 1
ATOM 679 N N . ILE A 1 93 ? 11.540 1.752 -2.151 1.00 91.38 93 ILE A N 1
ATOM 680 C CA . ILE A 1 93 ? 11.276 3.035 -1.487 1.00 91.38 93 ILE A CA 1
ATOM 681 C C . ILE A 1 93 ? 9.767 3.269 -1.364 1.00 91.38 93 ILE A C 1
ATOM 683 O O . ILE A 1 93 ? 9.287 3.580 -0.275 1.00 91.38 93 ILE A O 1
ATOM 687 N N . ALA A 1 94 ? 9.006 3.074 -2.444 1.00 92.00 94 ALA A N 1
ATOM 688 C CA . ALA A 1 94 ? 7.557 3.253 -2.432 1.00 92.00 94 ALA A CA 1
ATOM 689 C C . ALA A 1 94 ? 6.873 2.304 -1.433 1.00 92.00 94 ALA A C 1
ATOM 691 O O . ALA A 1 94 ? 6.009 2.730 -0.668 1.00 92.00 94 ALA A O 1
ATOM 692 N N . LEU A 1 95 ? 7.303 1.039 -1.380 1.00 92.81 95 LEU A N 1
ATOM 693 C CA . LEU A 1 95 ? 6.828 0.059 -0.402 1.00 92.81 95 LEU A CA 1
ATOM 694 C C . LEU A 1 95 ? 7.155 0.463 1.037 1.00 92.81 95 LEU A C 1
ATOM 696 O O . LEU A 1 95 ? 6.283 0.411 1.902 1.00 92.81 95 LEU A O 1
ATOM 700 N N . ALA A 1 96 ? 8.391 0.887 1.302 1.00 92.19 96 ALA A N 1
ATOM 701 C CA . ALA A 1 96 ? 8.802 1.328 2.630 1.00 92.19 96 ALA A CA 1
ATOM 702 C C . ALA A 1 96 ? 7.972 2.532 3.103 1.00 92.19 96 ALA A C 1
ATOM 704 O O . ALA A 1 96 ? 7.507 2.555 4.243 1.00 92.19 96 ALA A O 1
ATOM 705 N N . LEU A 1 97 ? 7.727 3.496 2.211 1.00 91.94 97 LEU A N 1
ATOM 706 C CA . LEU A 1 97 ? 6.890 4.662 2.488 1.00 91.94 97 LEU A CA 1
ATOM 707 C C . LEU A 1 97 ? 5.427 4.280 2.712 1.00 91.94 97 LEU A C 1
ATOM 709 O O . LEU A 1 97 ? 4.819 4.791 3.648 1.00 91.94 97 LEU A O 1
ATOM 713 N N . ALA A 1 98 ? 4.878 3.357 1.917 1.00 93.19 98 ALA A N 1
ATOM 71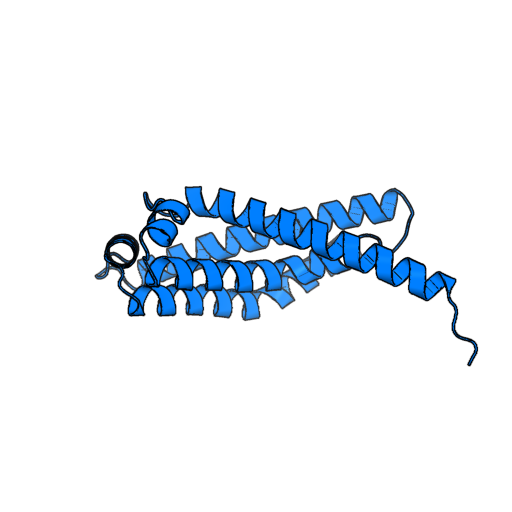4 C CA . ALA A 1 98 ? 3.524 2.845 2.114 1.00 93.19 98 ALA A CA 1
ATOM 715 C C . ALA A 1 98 ? 3.361 2.224 3.509 1.00 93.19 98 ALA A C 1
ATOM 717 O O . ALA A 1 98 ? 2.427 2.562 4.233 1.00 93.19 98 ALA A O 1
ATOM 718 N N . MET A 1 99 ? 4.303 1.371 3.924 1.00 92.38 99 MET A N 1
ATOM 719 C CA . MET A 1 99 ? 4.264 0.730 5.241 1.00 92.38 99 MET A CA 1
ATOM 720 C C . MET A 1 99 ? 4.430 1.731 6.387 1.00 92.38 99 MET A C 1
ATOM 722 O O . MET A 1 99 ? 3.693 1.669 7.374 1.00 92.38 99 MET A O 1
ATOM 726 N N . ALA A 1 100 ? 5.376 2.664 6.259 1.00 92.50 100 ALA A N 1
ATOM 727 C CA . ALA A 1 100 ? 5.595 3.710 7.252 1.00 92.50 100 ALA A CA 1
ATOM 728 C C . ALA A 1 100 ? 4.353 4.598 7.406 1.00 92.50 100 ALA A C 1
ATOM 730 O O . ALA A 1 100 ? 3.932 4.891 8.525 1.00 92.50 100 ALA A O 1
ATOM 731 N N . MET A 1 101 ? 3.732 4.973 6.287 1.00 90.88 101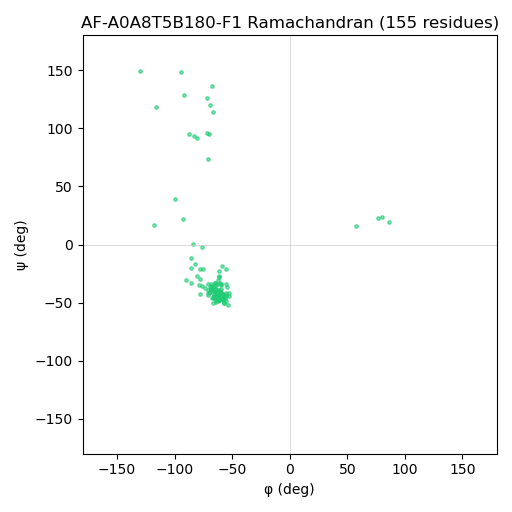 MET A N 1
ATOM 732 C CA . MET A 1 101 ? 2.505 5.757 6.276 1.00 90.88 101 MET A CA 1
ATOM 733 C C . MET A 1 101 ? 1.371 5.011 6.979 1.00 90.88 101 MET A C 1
ATOM 735 O O . MET A 1 101 ? 0.747 5.582 7.871 1.00 90.88 101 MET A O 1
ATOM 739 N N . GLN A 1 102 ? 1.165 3.730 6.669 1.00 91.69 102 GLN A N 1
ATOM 740 C CA . GLN A 1 102 ? 0.124 2.915 7.299 1.00 91.69 102 GLN A CA 1
ATOM 741 C C . GLN A 1 102 ? 0.282 2.833 8.806 1.00 91.69 102 GLN A C 1
ATOM 743 O O . GLN A 1 102 ? -0.682 3.004 9.553 1.00 91.69 102 GLN A O 1
ATOM 748 N N . TYR A 1 103 ? 1.515 2.612 9.256 1.00 91.69 103 TYR A N 1
ATOM 749 C CA . TYR A 1 103 ? 1.826 2.590 10.672 1.00 91.69 103 TYR A CA 1
ATOM 750 C C . TYR A 1 103 ? 1.483 3.923 11.343 1.00 91.69 103 TYR A C 1
ATOM 752 O O . TYR A 1 103 ? 0.835 3.936 12.391 1.00 91.69 103 TYR A O 1
ATOM 760 N N . VAL A 1 104 ? 1.883 5.044 10.736 1.00 92.25 104 VAL A N 1
ATOM 761 C CA . VAL A 1 104 ? 1.593 6.383 11.263 1.00 92.25 104 VAL A CA 1
ATOM 762 C C . VAL A 1 104 ? 0.089 6.647 11.272 1.00 92.25 104 VAL A C 1
ATOM 764 O O . VAL A 1 104 ? -0.430 7.060 12.306 1.00 92.25 104 VAL A O 1
ATOM 767 N N . ALA A 1 105 ? -0.617 6.366 10.177 1.00 92.75 105 ALA A N 1
ATOM 768 C CA . ALA A 1 105 ? -2.053 6.583 10.050 1.00 92.75 105 ALA A CA 1
ATOM 769 C C . ALA A 1 105 ? -2.834 5.831 11.137 1.00 92.75 105 ALA A C 1
ATOM 771 O O . ALA A 1 105 ? -3.610 6.443 11.869 1.00 92.75 105 ALA A O 1
ATOM 772 N N . LEU A 1 106 ? -2.569 4.532 11.309 1.00 91.69 106 LEU A N 1
ATOM 773 C CA . LEU A 1 106 ? -3.240 3.704 12.315 1.00 91.69 106 LEU A CA 1
ATOM 774 C C . LEU A 1 106 ? -2.839 4.080 13.747 1.00 91.69 106 LEU A C 1
ATOM 776 O O . LEU A 1 106 ? -3.677 4.080 14.645 1.00 91.69 106 LEU A O 1
ATOM 780 N N . SER A 1 107 ? -1.577 4.453 13.971 1.00 90.75 107 SER A N 1
ATOM 781 C CA . SER A 1 107 ? -1.103 4.890 15.290 1.00 90.75 107 SER A CA 1
ATOM 782 C C . SER A 1 107 ? -1.698 6.230 15.711 1.00 90.75 107 SER A C 1
ATOM 784 O O . SER A 1 107 ? -2.001 6.432 16.886 1.00 90.75 107 SER A O 1
ATOM 786 N N . VAL A 1 108 ? -1.832 7.171 14.774 1.00 91.12 108 VAL A N 1
ATOM 787 C CA . VAL A 1 108 ? -2.470 8.466 15.026 1.00 91.12 108 VAL A CA 1
ATOM 788 C C . VAL A 1 108 ? -3.967 8.277 15.213 1.00 91.12 108 VAL A C 1
ATOM 790 O O . VAL A 1 108 ? -4.502 8.822 16.172 1.00 91.12 108 VAL A O 1
ATOM 793 N N . PHE A 1 109 ? -4.616 7.459 14.378 1.00 90.75 109 PHE A N 1
ATOM 794 C CA . PHE A 1 109 ? -6.026 7.113 14.541 1.00 90.75 109 PHE A CA 1
ATOM 795 C C . PHE A 1 109 ? -6.294 6.568 15.946 1.00 90.75 109 PHE A C 1
ATOM 797 O O . PHE A 1 109 ? -7.057 7.187 16.678 1.00 90.75 109 PHE A O 1
ATOM 804 N N . GLY A 1 110 ? -5.536 5.562 16.396 1.00 89.12 110 GLY A N 1
ATOM 805 C CA . GLY A 1 110 ? -5.698 5.001 17.743 1.00 89.12 110 GLY A CA 1
ATOM 806 C C . GLY A 1 110 ? -5.445 5.978 18.898 1.00 89.12 110 GLY A C 1
ATOM 807 O O . GLY A 1 110 ? -5.952 5.809 20.004 1.00 89.12 110 GLY A O 1
ATOM 808 N N . LYS A 1 111 ? -4.679 7.053 18.669 1.00 89.88 111 LYS A N 1
ATOM 809 C CA . LYS A 1 111 ? -4.523 8.139 19.654 1.00 89.88 111 LYS A CA 1
ATOM 810 C C . LYS A 1 111 ? -5.713 9.095 19.689 1.00 89.88 111 LYS A C 1
ATOM 812 O O . LYS A 1 111 ? -5.847 9.810 20.679 1.00 89.88 111 LYS A O 1
ATOM 817 N N . LEU A 1 112 ? -6.515 9.162 18.631 1.00 88.88 112 LEU A N 1
ATOM 818 C CA . LEU A 1 112 ? -7.731 9.974 18.567 1.00 88.88 112 LEU A CA 1
ATOM 819 C C . LEU A 1 112 ? -8.928 9.210 19.142 1.00 88.88 112 LEU A C 1
ATOM 821 O O . LEU A 1 112 ? -9.773 9.806 19.799 1.00 88.88 112 LEU A O 1
ATOM 825 N N . THR A 1 113 ? -8.953 7.891 18.972 1.00 89.56 113 THR A N 1
ATOM 826 C CA . THR A 1 113 ? -10.013 6.983 19.425 1.00 89.56 113 THR A CA 1
ATOM 827 C C . THR A 1 113 ? -9.657 6.265 20.731 1.00 89.56 113 THR A C 1
ATOM 829 O O . THR A 1 113 ? -10.000 5.109 20.912 1.00 89.56 113 THR A O 1
ATOM 832 N N . LYS A 1 114 ? -9.015 6.948 21.696 1.00 80.31 114 LYS A N 1
ATOM 833 C CA . LYS A 1 114 ? -8.499 6.333 22.948 1.00 80.31 114 LYS A CA 1
ATOM 834 C C . LYS A 1 114 ? -9.529 5.566 23.787 1.00 80.31 114 LYS A C 1
ATOM 836 O O . LYS A 1 114 ? -9.138 4.769 24.634 1.00 80.31 114 LYS A O 1
ATOM 841 N N . GLU A 1 115 ? -10.813 5.853 23.609 1.00 86.00 115 GLU A N 1
ATOM 842 C CA . GLU A 1 115 ? -11.917 5.196 24.319 1.00 86.00 115 GLU A CA 1
ATOM 843 C C . GLU A 1 115 ? -12.372 3.890 23.641 1.00 86.00 115 GLU A C 1
ATOM 845 O O . GLU A 1 115 ? -13.123 3.118 24.233 1.00 86.00 115 GLU A O 1
ATOM 850 N N . LEU A 1 116 ? -11.907 3.628 22.416 1.00 89.81 116 LEU A N 1
ATOM 851 C CA . LEU A 1 116 ? -12.266 2.485 21.587 1.00 89.81 116 LEU A CA 1
ATOM 852 C C . LEU A 1 116 ? -11.027 1.615 21.346 1.00 89.81 116 LEU A C 1
ATOM 854 O O . LEU A 1 116 ? -10.071 2.054 20.720 1.00 89.81 116 LEU A O 1
ATOM 858 N N . ASP A 1 117 ? -11.052 0.359 21.789 1.00 90.94 117 ASP A N 1
ATOM 859 C CA . ASP A 1 117 ? -10.027 -0.612 21.394 1.00 90.94 117 ASP A CA 1
ATOM 860 C C . ASP A 1 117 ? -10.362 -1.162 20.002 1.00 90.94 117 ASP A C 1
ATOM 862 O O . ASP A 1 117 ? -11.113 -2.128 19.852 1.00 90.94 117 ASP A O 1
ATOM 866 N N . GLU A 1 118 ? -9.826 -0.527 18.964 1.00 92.88 118 GLU A N 1
ATOM 867 C CA . GLU A 1 118 ? -10.182 -0.821 17.575 1.00 92.88 118 GLU A CA 1
ATOM 868 C C . GLU A 1 118 ? -9.767 -2.232 17.166 1.00 92.88 118 GLU A C 1
ATOM 870 O O . GLU A 1 118 ? -10.457 -2.893 16.390 1.00 92.88 118 GLU A O 1
ATOM 875 N N . TRP A 1 119 ? -8.655 -2.719 17.717 1.00 92.12 119 TRP A N 1
ATOM 876 C CA . TRP A 1 119 ? -8.156 -4.061 17.441 1.00 92.12 119 TRP A CA 1
ATOM 877 C C . TRP A 1 119 ? -9.051 -5.122 18.083 1.00 92.12 119 TRP A C 1
ATOM 879 O O . TRP A 1 119 ? -9.363 -6.133 17.454 1.00 92.12 119 TRP A O 1
ATOM 889 N N . SER A 1 120 ? -9.505 -4.892 19.316 1.00 92.81 120 SER A N 1
ATOM 890 C CA . SER A 1 120 ? -10.488 -5.758 19.973 1.00 92.81 120 SER A CA 1
ATOM 891 C C . SER A 1 120 ? -11.826 -5.760 19.232 1.00 92.81 120 SER A C 1
ATOM 893 O O . SER A 1 120 ? -12.400 -6.823 18.991 1.00 92.81 120 SER A O 1
ATOM 895 N N . GLU A 1 121 ? -12.305 -4.596 18.796 1.00 94.81 121 GLU A N 1
ATOM 896 C CA . GLU A 1 121 ? -13.557 -4.481 18.045 1.00 94.81 121 GLU A CA 1
ATOM 897 C C . GLU A 1 121 ? -13.482 -5.146 16.664 1.00 94.81 121 GLU A C 1
ATOM 899 O O . GLU A 1 121 ? -14.416 -5.847 16.267 1.00 94.81 121 GLU A O 1
ATOM 904 N N . LEU A 1 122 ? -12.350 -5.026 15.963 1.00 94.75 122 LEU A N 1
ATOM 905 C CA . LEU A 1 122 ? -12.095 -5.779 14.733 1.00 94.75 122 LEU A CA 1
ATOM 906 C C . LEU A 1 122 ? -12.192 -7.291 14.965 1.00 94.75 122 LEU A C 1
ATOM 908 O O . LEU A 1 122 ? -12.889 -7.968 14.210 1.00 94.75 122 LEU A O 1
ATOM 912 N N . LYS A 1 123 ? -11.570 -7.829 16.026 1.00 93.69 123 LYS A N 1
ATOM 913 C CA . LYS A 1 123 ? -11.666 -9.264 16.374 1.00 93.69 123 LYS A CA 1
ATOM 914 C C . LYS A 1 123 ? -13.096 -9.716 16.665 1.00 93.69 123 LYS A C 1
ATOM 916 O O . LYS A 1 123 ? -13.452 -10.848 16.364 1.00 93.69 123 LYS A O 1
ATOM 921 N N . LYS A 1 124 ? -13.932 -8.842 17.231 1.00 95.38 124 LYS A N 1
ATOM 922 C CA . LYS A 1 124 ? -15.359 -9.124 17.476 1.00 95.38 124 LYS A CA 1
ATOM 923 C C . LYS A 1 124 ? -16.222 -9.042 16.211 1.00 95.38 124 LYS A C 1
ATOM 925 O O . LYS A 1 124 ? -17.425 -9.270 16.286 1.00 95.38 124 LYS A O 1
ATOM 930 N N . GLY A 1 125 ? -15.638 -8.703 15.062 1.00 95.94 125 GLY A N 1
ATOM 931 C CA . GLY A 1 125 ? -16.365 -8.562 13.804 1.00 95.94 125 GLY A CA 1
ATOM 932 C C . GLY A 1 125 ? -17.105 -7.235 13.665 1.00 95.94 125 GLY A C 1
ATOM 933 O O . GLY A 1 125 ? -18.069 -7.152 12.905 1.00 95.94 125 GLY A O 1
ATOM 934 N N . ASN A 1 126 ? -16.677 -6.184 14.371 1.00 97.69 126 ASN A N 1
ATOM 935 C CA . ASN A 1 126 ? -17.303 -4.870 14.277 1.00 97.69 126 ASN A CA 1
ATOM 936 C C . ASN A 1 126 ? -17.021 -4.211 12.914 1.00 97.69 126 ASN A C 1
ATOM 938 O O . ASN A 1 126 ? -15.998 -3.555 12.697 1.00 97.69 126 ASN A O 1
ATOM 942 N N . VAL A 1 127 ? -17.962 -4.375 11.984 1.00 98.25 127 VAL A N 1
ATOM 943 C CA . VAL A 1 127 ? -17.860 -3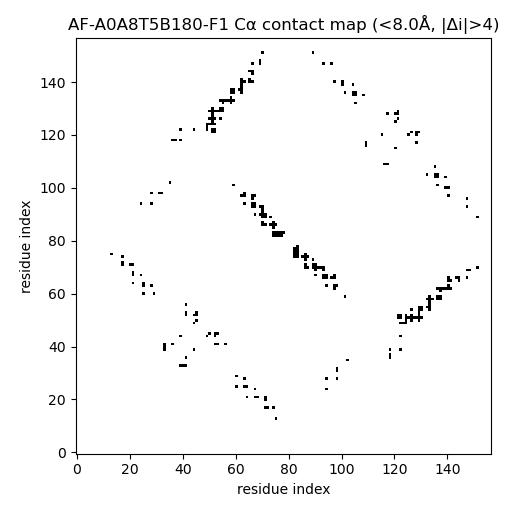.876 10.604 1.00 98.25 127 VAL A CA 1
ATOM 944 C C . VAL A 1 127 ? -17.689 -2.356 10.547 1.00 98.25 127 VAL A C 1
ATOM 946 O O . VAL A 1 127 ? -16.948 -1.871 9.695 1.00 98.25 127 VAL A O 1
ATOM 949 N N . ALA A 1 128 ? -18.306 -1.598 11.459 1.00 97.56 128 ALA A N 1
ATOM 950 C CA . ALA A 1 128 ? -18.171 -0.141 11.484 1.00 97.56 128 ALA A CA 1
ATOM 951 C C . ALA A 1 128 ? -16.715 0.287 11.735 1.00 97.56 128 ALA A C 1
ATOM 953 O O . ALA A 1 128 ? -16.206 1.194 11.070 1.00 97.56 128 ALA A O 1
ATOM 954 N N . VAL A 1 129 ? -16.019 -0.415 12.633 1.00 96.12 129 VAL A N 1
ATOM 955 C CA . VAL A 1 129 ? -14.589 -0.194 12.886 1.00 96.12 129 VAL A CA 1
ATOM 956 C C . VAL A 1 129 ? -13.760 -0.587 11.666 1.00 96.12 129 VAL A C 1
ATOM 958 O O . VAL A 1 129 ? -12.928 0.205 11.227 1.00 96.12 129 VAL A O 1
ATOM 961 N N . GLY A 1 130 ? -14.043 -1.741 11.050 1.00 96.81 130 GLY A N 1
ATOM 962 C CA . GLY A 1 130 ? -13.369 -2.176 9.822 1.00 96.81 130 GLY A CA 1
ATOM 963 C C . GLY A 1 130 ? -13.474 -1.162 8.679 1.00 96.81 130 GLY A C 1
ATOM 964 O O . GLY A 1 130 ? -12.463 -0.812 8.070 1.00 96.81 130 GLY A O 1
ATOM 965 N N . ILE A 1 131 ? -14.674 -0.621 8.436 1.00 98.12 131 ILE A N 1
ATOM 966 C CA . ILE A 1 131 ? -14.913 0.430 7.434 1.00 98.12 131 ILE A CA 1
ATOM 967 C C . ILE A 1 131 ? -14.130 1.700 7.776 1.00 98.12 131 ILE A C 1
ATOM 969 O O . ILE A 1 131 ? -13.480 2.271 6.903 1.00 98.12 131 ILE A O 1
ATOM 973 N N . THR A 1 132 ? -14.161 2.141 9.034 1.00 96.25 132 THR A N 1
ATOM 974 C CA . THR A 1 132 ? -13.493 3.383 9.455 1.00 96.25 132 THR A CA 1
ATOM 975 C C . THR A 1 132 ? -11.974 3.270 9.323 1.00 96.25 132 THR A C 1
ATOM 977 O O . THR A 1 132 ? -11.326 4.166 8.778 1.00 96.25 132 THR A O 1
ATOM 980 N N . MET A 1 133 ? -11.404 2.140 9.751 1.00 95.06 133 MET A N 1
ATOM 981 C CA . MET A 1 133 ? -9.973 1.866 9.630 1.00 95.06 133 MET A CA 1
ATOM 982 C C . MET A 1 133 ? -9.534 1.696 8.169 1.00 95.06 133 MET A C 1
ATOM 984 O O . MET A 1 133 ? -8.453 2.149 7.802 1.00 95.06 133 MET A O 1
ATOM 988 N N . ALA A 1 134 ? -10.367 1.101 7.310 1.00 97.12 134 ALA A N 1
ATOM 989 C CA . ALA A 1 134 ? -10.120 1.059 5.868 1.00 97.12 134 ALA A CA 1
ATOM 990 C C . ALA A 1 134 ? -10.154 2.466 5.245 1.00 97.12 134 ALA A C 1
ATOM 992 O O . ALA A 1 134 ? -9.274 2.835 4.467 1.00 97.12 134 ALA A O 1
ATOM 993 N N . ALA A 1 135 ? -11.151 3.274 5.606 1.00 97.50 135 ALA A N 1
ATOM 994 C CA . ALA A 1 135 ? -11.328 4.614 5.064 1.00 97.50 135 ALA A CA 1
ATOM 995 C C . ALA A 1 135 ? -10.151 5.532 5.412 1.00 97.50 135 ALA A C 1
ATOM 997 O O . ALA A 1 135 ? -9.660 6.240 4.533 1.00 97.50 135 ALA A O 1
ATOM 998 N N . ILE A 1 136 ? -9.653 5.494 6.656 1.00 95.44 136 ILE A N 1
ATOM 999 C CA . ILE A 1 136 ? -8.521 6.337 7.054 1.00 95.44 136 ILE A CA 1
ATOM 1000 C C . ILE A 1 136 ? -7.255 5.975 6.271 1.00 95.44 136 ILE A C 1
ATOM 1002 O O . ILE A 1 136 ? -6.609 6.869 5.732 1.00 95.44 136 ILE A O 1
ATOM 1006 N N . VAL A 1 137 ? -6.920 4.689 6.111 1.00 95.44 137 VAL A N 1
ATOM 1007 C CA . VAL A 1 137 ? -5.696 4.303 5.386 1.00 95.44 137 VAL A CA 1
ATOM 1008 C C . VAL A 1 137 ? -5.774 4.614 3.894 1.00 95.44 137 VAL A C 1
ATOM 1010 O O . VAL A 1 137 ? -4.761 4.994 3.307 1.00 95.44 137 VAL A O 1
ATOM 1013 N N . ILE A 1 138 ? -6.957 4.511 3.277 1.00 97.19 138 ILE A N 1
ATOM 1014 C CA . ILE A 1 138 ? -7.182 4.937 1.887 1.00 97.19 138 ILE A CA 1
ATOM 1015 C C . ILE A 1 138 ? -7.056 6.461 1.773 1.00 97.19 138 ILE A C 1
ATOM 1017 O O . ILE A 1 138 ? -6.380 6.957 0.871 1.00 97.19 138 ILE A O 1
ATOM 1021 N N . ALA A 1 139 ? -7.672 7.210 2.691 1.00 96.38 139 ALA A N 1
ATOM 1022 C CA . ALA A 1 139 ? -7.635 8.668 2.682 1.00 96.38 139 ALA A CA 1
ATOM 1023 C C . ALA A 1 139 ? -6.202 9.197 2.822 1.00 96.38 139 ALA A C 1
ATOM 1025 O O . ALA A 1 139 ? -5.791 10.064 2.050 1.00 96.38 139 ALA A O 1
ATOM 1026 N N . VAL A 1 140 ? -5.410 8.642 3.746 1.00 95.00 140 VAL A N 1
ATOM 1027 C CA . VAL A 1 140 ? -4.004 9.042 3.878 1.00 95.00 140 VAL A CA 1
ATOM 1028 C C . VAL A 1 140 ? -3.199 8.648 2.630 1.00 95.00 140 VAL A C 1
ATOM 1030 O O . VAL A 1 140 ? -2.385 9.448 2.172 1.00 95.00 140 VAL A O 1
ATOM 1033 N N . ALA A 1 141 ? -3.474 7.498 1.999 1.00 95.75 141 ALA A N 1
ATOM 1034 C CA . ALA A 1 141 ? -2.848 7.113 0.724 1.00 95.75 141 ALA A CA 1
ATOM 1035 C C . ALA A 1 141 ? -3.036 8.173 -0.361 1.00 95.75 141 ALA A C 1
ATOM 1037 O O . ALA A 1 141 ? -2.075 8.588 -1.008 1.00 95.75 141 ALA A O 1
ATOM 1038 N N . ALA 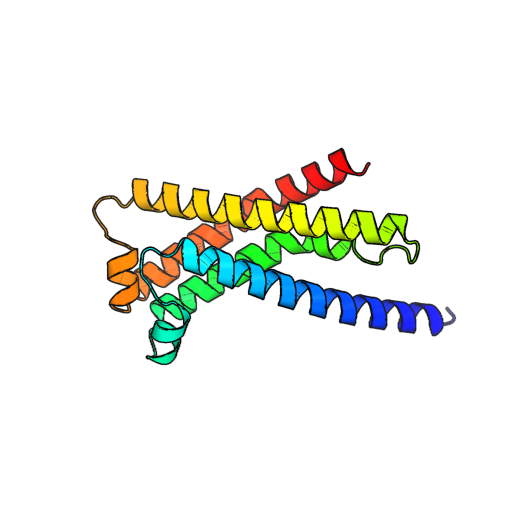A 1 142 ? -4.279 8.628 -0.529 1.00 94.38 142 ALA A N 1
ATOM 1039 C CA . ALA A 1 142 ? -4.652 9.598 -1.547 1.00 94.38 142 ALA A CA 1
ATOM 1040 C C . ALA A 1 142 ? -3.948 10.952 -1.353 1.00 94.38 142 ALA A C 1
ATOM 1042 O O . ALA A 1 142 ? -3.653 11.644 -2.326 1.00 94.38 142 ALA A O 1
ATOM 1043 N N . VAL A 1 143 ? -3.644 11.321 -0.106 1.00 92.88 143 VAL A N 1
ATOM 1044 C CA . VAL A 1 143 ? -2.873 12.530 0.214 1.00 92.88 143 VAL A CA 1
ATOM 1045 C C . VAL A 1 143 ? -1.376 12.312 -0.027 1.00 92.88 143 VAL A C 1
ATOM 1047 O O . VAL A 1 143 ? -0.702 13.181 -0.579 1.00 92.88 143 VAL A O 1
ATOM 1050 N N . VAL A 1 144 ? -0.848 11.154 0.371 1.00 91.44 144 VAL A N 1
ATOM 1051 C CA . VAL A 1 144 ? 0.597 10.883 0.407 1.00 91.44 144 VAL A CA 1
ATOM 1052 C C . VAL A 1 144 ? 1.173 10.501 -0.956 1.00 91.44 144 VAL A C 1
ATOM 1054 O O . VAL A 1 144 ? 2.341 10.794 -1.207 1.00 91.44 144 VAL A O 1
ATOM 1057 N N . VAL A 1 145 ? 0.381 9.916 -1.862 1.00 92.50 145 VAL A N 1
ATOM 1058 C CA . VAL A 1 145 ? 0.868 9.433 -3.169 1.00 92.50 145 VAL A CA 1
ATOM 1059 C C . VAL A 1 145 ? 1.628 10.507 -3.958 1.00 92.50 145 VAL A C 1
ATOM 1061 O O . VAL A 1 145 ? 2.725 10.244 -4.441 1.00 92.50 145 VAL A O 1
ATOM 1064 N N . LYS A 1 146 ? 1.141 11.754 -3.973 1.00 91.88 146 LYS A N 1
ATOM 1065 C CA . LYS A 1 146 ? 1.823 12.879 -4.643 1.00 91.88 146 LYS A CA 1
ATOM 1066 C C . LYS A 1 146 ? 3.175 13.218 -4.013 1.00 91.88 146 LYS A C 1
ATOM 1068 O O . LYS A 1 146 ? 4.116 13.606 -4.705 1.00 91.88 146 LYS A O 1
ATOM 1073 N N . GLY A 1 147 ? 3.279 13.081 -2.691 1.00 90.00 147 GLY A N 1
ATOM 1074 C CA . GLY A 1 147 ? 4.539 13.255 -1.971 1.00 90.00 147 GLY A CA 1
ATOM 1075 C C . GLY A 1 147 ? 5.555 12.178 -2.350 1.00 90.00 147 GLY A C 1
ATOM 1076 O O . GLY A 1 147 ? 6.725 12.488 -2.561 1.00 90.00 147 GLY A O 1
ATOM 1077 N N . VAL A 1 148 ? 5.097 10.934 -2.513 1.00 88.75 148 VAL A N 1
ATOM 1078 C CA . VAL A 1 148 ? 5.934 9.813 -2.969 1.00 88.75 148 VAL A CA 1
ATOM 1079 C C . VAL A 1 148 ? 6.405 10.025 -4.406 1.00 88.75 148 VAL A C 1
ATOM 1081 O O . VAL A 1 148 ? 7.595 9.886 -4.673 1.00 88.75 148 VAL A O 1
ATOM 1084 N N . GLU A 1 149 ? 5.516 10.433 -5.313 1.00 90.94 149 GLU A N 1
ATOM 1085 C CA . GLU A 1 149 ? 5.870 10.780 -6.697 1.00 90.94 149 GLU A CA 1
ATOM 1086 C C . GLU A 1 149 ? 6.934 11.881 -6.752 1.00 90.94 149 GLU A C 1
ATOM 1088 O O . GLU A 1 149 ? 7.938 11.738 -7.447 1.00 90.94 149 GLU A O 1
ATOM 1093 N N . THR A 1 150 ? 6.751 12.950 -5.971 1.00 91.56 150 THR A N 1
ATOM 1094 C CA . THR A 1 150 ? 7.698 14.074 -5.907 1.00 91.56 150 THR A CA 1
ATOM 1095 C C . THR A 1 150 ? 9.061 13.629 -5.381 1.00 91.56 150 THR A C 1
ATOM 1097 O O . THR A 1 150 ? 10.090 14.022 -5.926 1.00 91.56 150 THR A O 1
ATOM 1100 N N . LEU A 1 151 ? 9.087 12.789 -4.342 1.00 89.06 151 LEU A N 1
ATOM 1101 C CA . LEU A 1 151 ? 10.329 12.266 -3.779 1.00 89.06 151 LEU A CA 1
ATOM 1102 C C . LEU A 1 151 ? 11.061 11.364 -4.777 1.00 89.06 151 LEU A C 1
ATOM 1104 O O . LEU A 1 151 ? 12.263 11.520 -4.967 1.00 89.06 151 LEU A O 1
ATOM 1108 N N . ILE A 1 152 ? 10.345 10.444 -5.429 1.00 87.56 152 ILE A N 1
ATOM 1109 C CA . ILE A 1 152 ? 10.921 9.571 -6.458 1.00 87.56 152 ILE A CA 1
ATOM 1110 C C . ILE A 1 152 ? 11.488 10.424 -7.595 1.00 87.56 152 ILE A C 1
ATOM 1112 O O . ILE A 1 152 ? 12.632 10.225 -7.992 1.00 87.56 152 ILE A O 1
ATOM 1116 N N . ALA A 1 153 ? 10.736 11.414 -8.077 1.00 87.94 153 ALA A N 1
ATOM 1117 C CA . ALA A 1 153 ? 11.222 12.317 -9.110 1.00 87.94 153 ALA A CA 1
ATOM 1118 C C . ALA A 1 153 ? 12.493 13.056 -8.667 1.00 87.94 153 ALA A C 1
ATOM 1120 O O . ALA A 1 153 ? 13.451 13.095 -9.421 1.00 87.94 153 ALA A O 1
ATOM 1121 N N . ALA A 1 154 ? 12.547 13.585 -7.441 1.00 89.81 154 ALA A N 1
ATOM 1122 C CA . ALA A 1 154 ? 13.709 14.325 -6.948 1.00 89.81 154 ALA A CA 1
ATOM 1123 C C . ALA A 1 154 ? 14.967 13.455 -6.762 1.00 89.81 154 ALA A C 1
ATOM 1125 O O . ALA A 1 154 ? 16.076 13.931 -6.983 1.00 89.81 154 ALA A O 1
ATOM 1126 N N . VAL A 1 155 ? 14.809 12.197 -6.341 1.00 86.19 155 VAL A N 1
ATOM 1127 C CA . VAL A 1 155 ? 15.935 11.279 -6.085 1.00 86.19 155 VAL A CA 1
ATOM 1128 C C . VAL A 1 155 ? 16.517 10.707 -7.380 1.00 86.19 155 VAL A C 1
ATOM 1130 O O . VAL A 1 155 ? 17.703 10.389 -7.426 1.00 86.19 155 VAL A O 1
ATOM 1133 N N . PHE A 1 156 ? 15.692 10.564 -8.419 1.00 81.88 156 PHE A N 1
ATOM 1134 C CA . PHE A 1 156 ? 16.058 9.903 -9.676 1.00 81.88 156 PHE A CA 1
ATOM 1135 C C . PHE A 1 156 ? 15.989 10.828 -10.907 1.00 81.88 156 PHE A C 1
ATOM 1137 O O . PHE A 1 156 ? 15.936 10.317 -12.029 1.00 81.88 156 PHE A O 1
ATOM 1144 N N . ALA A 1 157 ? 15.954 12.149 -10.692 1.00 74.81 157 ALA A N 1
ATOM 1145 C CA . ALA A 1 157 ? 16.043 13.178 -11.735 1.00 74.81 157 ALA A CA 1
ATOM 1146 C C . ALA A 1 157 ? 17.411 13.204 -12.430 1.00 74.81 157 ALA A C 1
ATOM 1148 O O . ALA A 1 157 ? 18.428 12.877 -11.776 1.00 74.81 157 ALA A O 1
#

Sequence (157 aa):
MAVNVALIGLAFVRLILGIVFAVAALYIASSVLGRLTKGIDDWAEIGRGNIAVAIFMGGIFISVATIIAPGISGLFTRWDALAITIGFIQLIIALALAMAMQYVALSVFGKLTKELDEWSELKKGNVAVGITMAAIVIAVAAVVVKGVETLIAAVFA

Mean predicted aligned error: 4.42 Å

Solvent-accessible surface area (backbone atoms only — not comparable to full-atom values): 8268 Å² total; per-residue (Å²): 134,85,82,58,64,67,60,52,53,51,50,52,53,50,50,54,52,44,52,53,52,50,53,52,50,51,52,51,49,52,59,57,45,55,73,66,41,89,84,51,58,62,66,62,40,38,74,70,65,26,58,5,44,45,43,26,52,50,20,48,50,55,17,41,52,59,32,28,44,64,17,48,66,46,42,64,75,42,94,46,73,66,46,37,52,50,14,53,53,39,31,52,52,26,46,52,50,36,53,53,47,48,52,50,51,53,55,51,48,52,67,74,40,71,91,54,63,59,67,62,39,27,73,73,38,33,45,71,54,10,50,51,57,11,49,52,42,34,53,52,27,71,64,44,33,61,55,51,51,52,50,52,47,69,76,72,106